Protein AF-A0AAN7P0J1-F1 (afdb_monomer_lite)

Radius of gyration: 20.59 Å; chains: 1; bounding box: 37×50×45 Å

Foldseek 3Di:
DDPVVVVVVVVVLVVVCPPDDPVVNCVVVVHDDPVVVVVVVVVVVVVCCVVPPDDDPPCPPDDPPDDDDDPDDDDDDDDDDDDDD

Secondary structure (DSSP, 8-state):
--HHHHHHHHHHHHHTTTTS-HHHHHHHHTPPPHHHHHHHHHHHHHHHHHHHT---TTSSSS-----S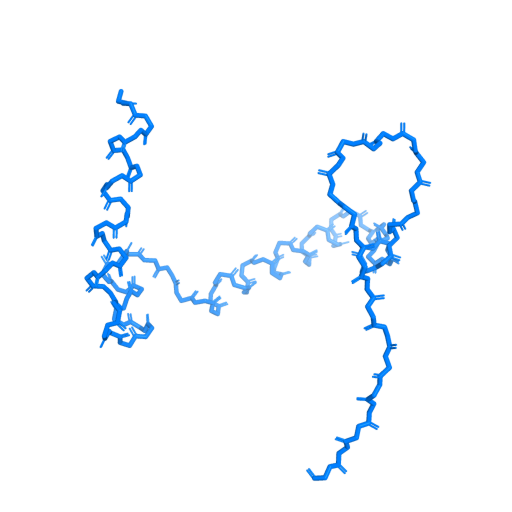---S-------------

Organism: Mycteria americana (NCBI:txid33587)

pLDDT: mean 74.1, std 19.36, range [38.84, 95.0]

Structure (mmCIF, N/CA/C/O backbone):
data_AF-A0AAN7P0J1-F1
#
_entry.id   AF-A0AAN7P0J1-F1
#
loop_
_atom_site.group_PDB
_atom_site.id
_atom_site.type_symbol
_atom_site.label_atom_id
_atom_site.label_alt_id
_atom_site.label_comp_id
_atom_site.label_asym_id
_atom_site.label_entity_id
_atom_site.label_seq_id
_atom_site.pdbx_PDB_ins_code
_atom_site.Cartn_x
_atom_site.Cartn_y
_atom_site.Cartn_z
_atom_site.occupancy
_atom_site.B_iso_or_equiv
_atom_site.auth_seq_id
_atom_site.auth_comp_id
_atom_site.auth_asym_id
_atom_site.auth_atom_id
_atom_site.pdbx_PDB_model_num
ATOM 1 N N . MET A 1 1 ? -21.895 -15.325 0.439 1.00 67.25 1 MET A N 1
ATOM 2 C CA . MET A 1 1 ? -21.709 -14.146 1.326 1.00 67.25 1 MET A CA 1
ATOM 3 C C . MET A 1 1 ? -22.192 -12.918 0.552 1.00 67.25 1 MET A C 1
ATOM 5 O O . MET A 1 1 ? -21.660 -12.685 -0.519 1.00 67.25 1 MET A O 1
ATOM 9 N N . SER A 1 2 ? -23.238 -12.206 0.990 1.00 87.94 2 SER A N 1
ATOM 10 C CA . SER A 1 2 ? -23.849 -11.104 0.216 1.00 87.94 2 SER A CA 1
ATOM 11 C C . SER A 1 2 ? -23.038 -9.799 0.291 1.00 87.94 2 SER A C 1
ATOM 13 O O . SER A 1 2 ? -22.464 -9.487 1.338 1.00 87.94 2 SER A O 1
ATOM 15 N N . ILE A 1 3 ? -23.013 -9.019 -0.801 1.00 89.25 3 ILE A N 1
ATOM 16 C CA . ILE A 1 3 ? -22.201 -7.788 -0.943 1.00 89.25 3 ILE A CA 1
ATOM 17 C C . ILE A 1 3 ? -22.480 -6.769 0.177 1.00 89.25 3 ILE A C 1
ATOM 19 O O . ILE A 1 3 ? -21.558 -6.197 0.755 1.00 89.25 3 ILE A O 1
ATOM 23 N N . LEU A 1 4 ? -23.750 -6.626 0.569 1.00 92.06 4 LEU A N 1
ATOM 24 C CA . LEU A 1 4 ? -24.196 -5.711 1.625 1.00 92.06 4 LEU A CA 1
ATOM 25 C C . LEU A 1 4 ? -23.593 -6.063 2.992 1.00 92.06 4 LEU A C 1
ATOM 27 O O . LEU A 1 4 ? -23.274 -5.182 3.791 1.00 92.06 4 LEU A O 1
ATOM 31 N N . ARG A 1 5 ? -23.388 -7.359 3.269 1.00 91.50 5 ARG A N 1
ATOM 32 C CA . ARG A 1 5 ? -22.779 -7.824 4.523 1.00 91.50 5 ARG A CA 1
ATOM 33 C C . ARG A 1 5 ? -21.292 -7.485 4.582 1.00 91.50 5 ARG A C 1
ATOM 35 O O . ARG A 1 5 ? -20.790 -7.162 5.656 1.00 91.50 5 ARG A O 1
ATOM 42 N N . VAL A 1 6 ? -20.605 -7.552 3.443 1.00 91.00 6 VAL A N 1
ATOM 43 C CA . VAL A 1 6 ? -19.187 -7.187 3.323 1.00 91.00 6 VAL A CA 1
ATOM 44 C C . VAL A 1 6 ? -19.018 -5.674 3.459 1.00 91.00 6 VAL A C 1
ATOM 46 O O . VAL A 1 6 ? -18.221 -5.232 4.283 1.00 91.00 6 VAL A O 1
ATOM 49 N N . GLN A 1 7 ? -19.838 -4.879 2.762 1.00 92.88 7 GLN A N 1
ATOM 50 C CA . GLN A 1 7 ? -19.816 -3.415 2.870 1.00 92.88 7 GLN A CA 1
ATOM 51 C C . GLN A 1 7 ? -20.070 -2.939 4.302 1.00 92.88 7 GLN A C 1
ATOM 53 O O . GLN A 1 7 ? -19.298 -2.148 4.834 1.00 92.88 7 GLN A O 1
ATOM 58 N N . ARG A 1 8 ? -21.089 -3.485 4.982 1.00 92.50 8 ARG A N 1
ATOM 59 C CA . ARG A 1 8 ? -21.402 -3.102 6.368 1.00 92.50 8 ARG A CA 1
ATOM 60 C C . ARG A 1 8 ? -20.255 -3.402 7.339 1.00 92.50 8 ARG A C 1
ATOM 62 O O . ARG A 1 8 ? -20.080 -2.671 8.310 1.00 92.50 8 ARG A O 1
ATOM 69 N N . ARG A 1 9 ? -19.477 -4.463 7.095 1.00 89.06 9 ARG A N 1
ATOM 70 C CA . ARG A 1 9 ? -18.269 -4.782 7.874 1.00 89.06 9 ARG A CA 1
ATOM 71 C C . ARG A 1 9 ? -17.131 -3.810 7.557 1.00 89.06 9 ARG A C 1
ATOM 73 O O . ARG A 1 9 ? -16.535 -3.285 8.488 1.00 89.06 9 ARG A O 1
ATOM 80 N N . ALA A 1 10 ? -16.901 -3.505 6.280 1.00 87.62 10 ALA A N 1
ATOM 81 C CA . ALA A 1 10 ? -15.890 -2.536 5.860 1.00 87.62 10 ALA A CA 1
ATOM 82 C C . ALA A 1 10 ? -16.155 -1.134 6.441 1.00 87.62 10 ALA A C 1
ATOM 84 O O . ALA A 1 10 ? -15.269 -0.547 7.050 1.00 87.62 10 ALA A O 1
ATOM 85 N N . THR A 1 11 ? -17.389 -0.624 6.360 1.00 91.50 11 THR A N 1
ATOM 86 C CA . THR A 1 11 ? -17.742 0.697 6.913 1.00 91.50 11 THR A CA 1
ATOM 87 C C . THR A 1 11 ? -17.572 0.763 8.433 1.00 91.50 11 THR A C 1
ATOM 89 O O . THR A 1 11 ? -17.174 1.798 8.959 1.00 91.50 11 THR A O 1
ATOM 92 N N . LYS A 1 12 ? -17.846 -0.332 9.157 1.00 89.69 12 LYS A N 1
ATOM 93 C CA . LYS A 1 12 ? -17.599 -0.397 10.607 1.00 89.69 12 LYS A CA 1
ATOM 94 C C . LYS A 1 12 ? -16.109 -0.331 10.942 1.00 89.69 12 LYS A C 1
ATOM 96 O O . LYS A 1 12 ? -15.752 0.363 11.885 1.00 89.69 12 LYS A O 1
ATOM 101 N N . LEU A 1 13 ? -15.266 -1.011 10.164 1.00 87.44 13 LEU A N 1
ATOM 102 C CA . LEU A 1 13 ? -13.813 -0.948 10.331 1.00 87.44 13 LEU A CA 1
ATOM 103 C C . LEU A 1 13 ? -13.293 0.472 10.089 1.00 87.44 13 LEU A C 1
ATOM 105 O O . LEU A 1 13 ? -12.528 0.972 10.898 1.00 87.44 13 LEU A O 1
ATOM 109 N N . VAL A 1 14 ? -13.773 1.162 9.049 1.00 87.06 14 VAL A N 1
ATOM 110 C CA . VAL A 1 14 ? -13.345 2.540 8.741 1.00 87.06 14 VAL A CA 1
ATOM 111 C C . VAL A 1 14 ? -13.620 3.506 9.900 1.00 87.06 14 VAL A C 1
ATOM 113 O O . VAL A 1 14 ? -12.739 4.287 10.246 1.00 87.06 14 VAL A O 1
ATOM 116 N N . LYS A 1 15 ? -14.789 3.414 10.549 1.00 89.56 15 LYS A N 1
ATOM 117 C CA . LYS A 1 15 ? -15.135 4.264 11.706 1.00 89.56 15 LYS A CA 1
ATOM 118 C C . LYS A 1 15 ? -14.219 4.045 12.917 1.00 89.56 15 LYS A C 1
ATOM 120 O O . LYS A 1 15 ? -13.917 4.987 13.631 1.00 89.56 15 LYS A O 1
ATOM 125 N N . GLY A 1 16 ? -13.743 2.818 13.143 1.00 86.69 16 GLY A N 1
ATOM 126 C CA . GLY A 1 16 ? -12.814 2.501 14.242 1.00 86.69 16 GLY A CA 1
ATOM 127 C C . GLY A 1 16 ? -11.365 2.948 14.004 1.00 86.69 16 GLY A C 1
ATOM 128 O O . GLY A 1 16 ? -10.510 2.761 14.870 1.00 86.69 16 GLY A O 1
ATOM 129 N N . LEU A 1 17 ? -11.081 3.504 12.825 1.00 90.50 17 LEU A N 1
ATOM 130 C CA . LEU A 1 17 ? -9.752 3.924 12.386 1.00 90.50 17 LEU A CA 1
ATOM 131 C C . LEU A 1 17 ? -9.629 5.449 12.232 1.00 90.50 17 LEU A C 1
ATOM 133 O O . LEU A 1 17 ? -8.566 5.922 11.851 1.00 90.50 17 LEU A O 1
ATOM 137 N N . GLU A 1 18 ? -10.695 6.210 12.492 1.00 89.25 18 GLU A N 1
ATOM 138 C CA . GLU A 1 18 ? -10.778 7.654 12.220 1.00 89.25 18 GLU A CA 1
ATOM 139 C C . GLU A 1 18 ? -9.836 8.496 13.096 1.00 89.25 18 GLU A C 1
ATOM 141 O O . GLU A 1 18 ? -9.300 9.496 12.634 1.00 89.25 18 GLU A O 1
ATOM 146 N N . HIS A 1 19 ? -9.577 8.057 14.329 1.00 92.88 19 HIS A N 1
ATOM 147 C CA . HIS A 1 19 ? -8.727 8.767 15.294 1.00 92.88 19 HIS A CA 1
ATOM 148 C C . HIS A 1 19 ? -7.298 8.213 15.400 1.00 92.88 19 HIS A C 1
ATOM 150 O O . HIS A 1 19 ? -6.553 8.616 16.288 1.00 92.88 19 HIS A O 1
ATOM 156 N N . LYS A 1 20 ? -6.923 7.258 14.544 1.00 91.75 20 LYS A N 1
ATOM 157 C CA . LYS A 1 20 ? -5.612 6.596 14.592 1.00 91.75 20 LYS A CA 1
ATOM 158 C C . LYS A 1 20 ? -4.643 7.248 13.619 1.00 91.75 20 LYS A C 1
ATOM 160 O O . LYS A 1 20 ? -5.049 7.706 12.551 1.00 91.75 20 LYS A O 1
ATOM 165 N N . SER A 1 21 ? -3.360 7.230 13.967 1.00 91.06 21 SER A N 1
ATOM 166 C CA . SER A 1 21 ? -2.300 7.599 13.027 1.00 91.06 21 SER A CA 1
ATOM 167 C C . SER A 1 21 ? -2.280 6.639 11.831 1.00 91.06 21 SER A C 1
ATOM 169 O O . SER A 1 21 ? -2.708 5.487 11.939 1.00 91.06 21 SER A O 1
ATOM 171 N N . ASP A 1 22 ? -1.780 7.083 10.677 1.00 84.94 22 ASP A N 1
ATOM 172 C CA . ASP A 1 22 ? -1.747 6.234 9.480 1.00 84.94 22 ASP A CA 1
ATOM 173 C C . ASP A 1 22 ? -0.967 4.929 9.709 1.00 84.94 22 ASP A C 1
ATOM 175 O O . ASP A 1 22 ? -1.419 3.869 9.276 1.00 84.94 22 ASP A O 1
ATOM 179 N N . GLU A 1 23 ? 0.132 4.965 10.466 1.00 88.56 23 GLU A N 1
ATOM 180 C CA . GLU A 1 23 ? 0.913 3.769 10.816 1.00 88.56 23 GLU A CA 1
ATOM 181 C C . GLU A 1 23 ? 0.115 2.767 11.667 1.00 88.56 23 GLU A C 1
ATOM 183 O O . GLU A 1 23 ? 0.120 1.562 11.395 1.00 88.56 23 GLU A O 1
ATOM 188 N N . GLU A 1 24 ? -0.648 3.241 12.657 1.00 91.50 24 GLU A N 1
ATOM 189 C CA . GLU A 1 24 ? -1.523 2.377 13.460 1.00 91.50 24 GLU A CA 1
ATOM 190 C C . GLU A 1 24 ? -2.659 1.780 12.628 1.00 91.50 24 GLU A C 1
ATOM 192 O O . GLU A 1 24 ? -2.967 0.592 12.760 1.00 91.50 24 GLU A O 1
ATOM 197 N N . ARG A 1 25 ? -3.257 2.572 11.727 1.00 91.06 25 ARG A N 1
ATOM 198 C CA . ARG A 1 25 ? -4.312 2.096 10.816 1.00 91.06 25 ARG A CA 1
ATOM 199 C C . ARG A 1 25 ? -3.795 0.988 9.909 1.00 91.06 25 ARG A C 1
ATOM 201 O O . ARG A 1 25 ? -4.486 -0.007 9.697 1.00 91.06 25 ARG A O 1
ATOM 208 N N . LEU A 1 26 ? -2.583 1.148 9.382 1.00 91.06 26 LEU A N 1
ATOM 209 C CA . LEU A 1 26 ? -1.936 0.150 8.537 1.00 91.06 26 LEU A CA 1
ATOM 210 C C . LEU A 1 26 ? -1.628 -1.129 9.312 1.00 91.06 26 LEU A C 1
ATOM 212 O O . LEU A 1 26 ? -1.929 -2.216 8.818 1.00 91.06 26 LEU A O 1
ATOM 216 N N . ARG A 1 27 ? -1.110 -1.006 10.539 1.00 90.44 27 ARG A N 1
ATOM 217 C CA . ARG A 1 27 ? -0.822 -2.150 11.414 1.00 90.44 27 ARG A CA 1
ATOM 218 C C . ARG A 1 27 ? -2.079 -2.952 11.742 1.00 90.44 27 ARG A C 1
ATOM 220 O O . AR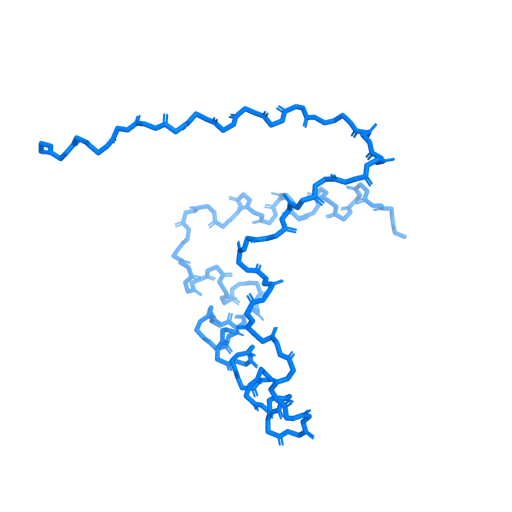G A 1 27 ? -2.049 -4.177 11.687 1.00 90.44 27 ARG A O 1
ATOM 227 N N . GLU A 1 28 ? -3.182 -2.280 12.052 1.00 90.31 28 GLU A N 1
ATOM 228 C CA . GLU A 1 28 ? -4.446 -2.935 12.410 1.00 90.31 28 GLU A CA 1
ATOM 229 C C . GLU A 1 28 ? -5.151 -3.581 11.215 1.00 90.31 28 GLU A C 1
ATOM 231 O O . GLU A 1 28 ? -5.783 -4.626 11.353 1.00 90.31 28 GLU A O 1
ATOM 236 N N . LEU A 1 29 ? -4.997 -2.997 10.024 1.00 89.38 29 LEU A N 1
ATOM 237 C CA . LEU A 1 29 ? -5.468 -3.591 8.773 1.00 89.38 29 LEU A CA 1
ATOM 238 C C . LEU A 1 29 ? -4.507 -4.653 8.205 1.00 89.38 29 LEU A C 1
ATOM 240 O O . LEU A 1 29 ? -4.844 -5.291 7.208 1.00 89.38 29 LEU A O 1
ATOM 244 N N . GLY A 1 30 ? -3.321 -4.837 8.798 1.00 90.06 30 GLY A N 1
ATOM 245 C CA . GLY A 1 30 ? -2.281 -5.734 8.285 1.00 90.06 30 GLY A CA 1
ATOM 246 C C . GLY A 1 30 ? -1.755 -5.327 6.903 1.00 90.06 30 GLY A C 1
ATOM 247 O O . GLY A 1 30 ? -1.352 -6.182 6.115 1.00 90.06 30 GLY A O 1
ATOM 248 N N . LEU A 1 31 ? -1.806 -4.032 6.574 1.00 89.62 31 LEU A N 1
ATOM 249 C CA . LEU A 1 31 ? -1.409 -3.494 5.275 1.00 89.62 31 LEU A CA 1
ATOM 250 C C . LEU A 1 31 ? 0.033 -2.987 5.301 1.00 89.62 31 LEU A C 1
ATOM 252 O O . LEU A 1 31 ? 0.511 -2.440 6.290 1.00 89.62 31 LEU A O 1
ATOM 256 N N . PHE A 1 32 ? 0.713 -3.098 4.160 1.00 91.00 32 PHE A N 1
ATOM 257 C CA . PHE A 1 32 ? 2.016 -2.467 3.972 1.00 91.00 32 PHE A CA 1
ATOM 258 C C . PHE A 1 32 ? 1.919 -0.940 4.003 1.00 91.00 32 PHE A C 1
ATOM 260 O O . PHE A 1 32 ? 0.918 -0.356 3.561 1.00 91.00 32 PHE A O 1
ATOM 267 N N . SER A 1 33 ? 3.014 -0.297 4.420 1.00 89.44 33 SER A N 1
ATOM 268 C CA . SER A 1 33 ? 3.160 1.152 4.307 1.00 89.44 33 SER A CA 1
ATOM 269 C C . SER A 1 33 ? 2.866 1.627 2.887 1.00 89.44 33 SER A C 1
ATOM 271 O O . SER A 1 33 ? 3.027 0.899 1.897 1.00 89.44 33 SER A O 1
ATOM 273 N N . LEU A 1 34 ? 2.355 2.853 2.787 1.00 85.88 34 LEU A N 1
ATOM 274 C CA . LEU A 1 34 ? 2.050 3.461 1.496 1.00 85.88 34 LEU A CA 1
ATOM 275 C C . LEU A 1 34 ? 3.301 3.512 0.611 1.00 85.88 34 LEU A C 1
ATOM 277 O O . LEU A 1 34 ? 3.230 3.202 -0.575 1.00 85.88 34 LEU A O 1
ATOM 281 N N . GLU A 1 35 ? 4.442 3.827 1.215 1.00 89.56 35 GLU A N 1
ATOM 282 C CA . GLU A 1 35 ? 5.740 3.901 0.554 1.00 89.56 35 GLU A CA 1
ATOM 283 C C . GLU A 1 35 ? 6.157 2.562 -0.062 1.00 89.56 35 GLU A C 1
ATOM 285 O O . GLU A 1 35 ? 6.454 2.506 -1.252 1.00 89.56 35 GLU A O 1
ATOM 290 N N . LYS A 1 36 ? 6.054 1.450 0.680 1.00 90.69 36 LYS A N 1
ATOM 291 C CA . LYS A 1 36 ? 6.344 0.112 0.132 1.00 90.69 36 LYS A CA 1
ATOM 292 C C . LYS A 1 36 ? 5.410 -0.268 -1.017 1.00 90.69 36 LYS A C 1
ATOM 294 O O . LYS A 1 36 ? 5.835 -0.925 -1.965 1.00 90.69 36 LYS A O 1
ATOM 299 N N . ARG A 1 37 ? 4.134 0.130 -0.948 1.00 90.75 37 ARG A N 1
ATOM 300 C CA . ARG A 1 37 ? 3.163 -0.122 -2.026 1.00 90.75 37 ARG A CA 1
ATOM 301 C C . ARG A 1 37 ? 3.476 0.688 -3.284 1.00 90.75 37 ARG A C 1
ATOM 303 O O . ARG A 1 37 ? 3.371 0.129 -4.373 1.00 90.75 37 ARG A O 1
ATOM 310 N N . ARG A 1 38 ? 3.880 1.954 -3.131 1.00 91.88 38 ARG A N 1
ATOM 311 C CA . ARG A 1 38 ? 4.341 2.813 -4.236 1.00 91.88 38 ARG A CA 1
ATOM 312 C C . ARG A 1 38 ? 5.610 2.257 -4.867 1.00 91.88 38 ARG A C 1
ATOM 314 O O . ARG A 1 38 ? 5.583 1.952 -6.050 1.00 91.88 38 ARG A O 1
ATOM 321 N N . LEU A 1 39 ? 6.623 1.956 -4.053 1.00 95.00 39 LEU A N 1
ATOM 322 C CA . LEU A 1 39 ? 7.884 1.376 -4.513 1.00 95.00 39 LEU A CA 1
ATOM 323 C C . LEU A 1 39 ? 7.665 0.079 -5.302 1.00 95.00 39 LEU A C 1
ATOM 325 O O . LEU A 1 39 ? 8.269 -0.122 -6.348 1.00 95.00 39 LEU A O 1
ATOM 329 N N . ARG A 1 40 ? 6.762 -0.799 -4.844 1.00 94.12 40 ARG A N 1
ATOM 330 C CA . ARG A 1 40 ? 6.405 -2.009 -5.599 1.00 94.12 40 ARG A CA 1
ATOM 331 C C . ARG A 1 40 ? 5.787 -1.676 -6.962 1.00 94.12 40 ARG A C 1
ATOM 333 O O . ARG A 1 40 ? 6.080 -2.371 -7.927 1.00 94.12 40 ARG A O 1
ATOM 340 N N . GLY A 1 41 ? 4.934 -0.655 -7.041 1.00 93.00 41 GLY A N 1
ATOM 341 C CA . GLY A 1 41 ? 4.373 -0.171 -8.305 1.00 93.00 41 GLY A CA 1
ATOM 342 C C . GLY A 1 41 ? 5.444 0.386 -9.243 1.00 93.00 41 GLY A C 1
ATOM 343 O O . GLY A 1 41 ? 5.480 0.002 -10.409 1.00 93.00 41 GLY A O 1
ATOM 344 N N . ASP A 1 42 ? 6.352 1.204 -8.714 1.00 94.00 42 ASP A N 1
ATOM 345 C CA . ASP A 1 42 ? 7.451 1.809 -9.473 1.00 94.00 42 ASP A CA 1
ATOM 346 C C . ASP A 1 42 ? 8.404 0.742 -10.021 1.00 94.00 42 ASP A C 1
ATOM 348 O O . ASP A 1 42 ? 8.758 0.762 -11.197 1.00 94.00 42 ASP A O 1
ATOM 352 N N . LEU A 1 43 ? 8.756 -0.254 -9.205 1.00 93.75 43 LEU A N 1
ATOM 353 C CA . LEU A 1 43 ? 9.595 -1.377 -9.627 1.00 93.75 43 LEU A CA 1
ATOM 354 C C . LEU A 1 43 ? 8.927 -2.227 -10.714 1.00 93.75 43 LEU A C 1
ATOM 356 O O . LEU A 1 43 ? 9.605 -2.657 -11.642 1.00 93.75 43 LEU A O 1
ATOM 360 N N . ILE A 1 44 ? 7.610 -2.442 -10.639 1.00 91.62 44 ILE A N 1
ATOM 361 C CA . ILE A 1 44 ? 6.858 -3.131 -11.700 1.00 91.62 44 ILE A CA 1
ATOM 362 C C . ILE A 1 44 ? 6.871 -2.299 -12.987 1.00 91.62 44 ILE A C 1
ATOM 364 O O . ILE A 1 44 ? 7.086 -2.846 -14.064 1.00 91.62 44 ILE A O 1
ATOM 368 N N . ALA A 1 45 ? 6.671 -0.982 -12.892 1.00 88.12 45 ALA A N 1
ATOM 369 C CA . ALA A 1 45 ? 6.715 -0.092 -14.050 1.00 88.12 45 ALA A CA 1
ATOM 370 C C . ALA A 1 45 ? 8.107 -0.070 -14.706 1.00 88.12 45 ALA A C 1
ATOM 372 O O . ALA A 1 45 ? 8.207 -0.159 -15.929 1.00 88.12 45 ALA A O 1
ATOM 373 N N . LEU A 1 46 ? 9.174 -0.018 -13.902 1.00 92.69 46 LEU A N 1
ATOM 374 C CA . LEU A 1 46 ? 10.558 -0.111 -14.370 1.00 92.69 46 LEU A CA 1
ATOM 375 C C . LEU A 1 46 ? 10.840 -1.462 -15.028 1.00 92.69 46 LEU A C 1
ATOM 377 O O . LEU A 1 46 ? 11.374 -1.493 -16.130 1.00 92.69 46 LEU A O 1
ATOM 381 N N . TYR A 1 47 ? 10.443 -2.567 -14.395 1.00 86.94 47 TYR A N 1
ATOM 382 C CA . TYR A 1 47 ? 10.602 -3.909 -14.954 1.00 86.94 47 TYR A CA 1
ATOM 383 C C . TYR A 1 47 ? 9.891 -4.042 -16.308 1.00 86.94 47 TYR A C 1
ATOM 385 O O . TYR A 1 47 ? 10.512 -4.437 -17.289 1.00 86.94 47 TYR A O 1
ATOM 393 N N . ASN A 1 48 ? 8.635 -3.596 -16.402 1.00 85.25 48 ASN A N 1
ATOM 394 C CA . ASN A 1 48 ? 7.875 -3.600 -17.654 1.00 85.25 48 ASN A CA 1
ATOM 395 C C . ASN A 1 48 ? 8.517 -2.711 -18.735 1.00 85.25 48 ASN A C 1
ATOM 397 O O . ASN A 1 48 ? 8.488 -3.047 -19.918 1.00 85.25 48 ASN A O 1
ATOM 401 N N . CYS A 1 49 ? 9.103 -1.576 -18.343 1.00 82.44 49 CYS A N 1
ATOM 402 C CA . CYS A 1 49 ? 9.838 -0.696 -19.250 1.00 82.44 49 CYS A CA 1
ATOM 403 C C . CYS A 1 49 ? 11.097 -1.380 -19.806 1.00 82.44 49 CYS A C 1
ATOM 405 O O . CYS A 1 49 ? 11.365 -1.288 -21.006 1.00 82.44 49 CYS A O 1
ATOM 407 N N . LEU A 1 50 ? 11.838 -2.079 -18.942 1.00 83.62 50 LEU A N 1
ATOM 408 C CA . LEU A 1 50 ? 13.075 -2.784 -19.281 1.00 83.62 50 LEU A CA 1
ATOM 409 C C . LEU A 1 50 ? 12.823 -4.040 -20.125 1.00 83.62 50 LEU A C 1
ATOM 411 O O . LEU A 1 50 ? 13.596 -4.318 -21.036 1.00 83.62 50 LEU A O 1
ATOM 415 N N . GLU A 1 51 ? 11.749 -4.780 -19.847 1.00 80.38 51 GLU A N 1
ATOM 416 C CA . GLU A 1 51 ? 11.416 -6.027 -20.547 1.00 80.38 51 GLU A CA 1
ATOM 417 C C . GLU A 1 51 ? 10.697 -5.778 -21.889 1.00 80.38 51 GLU A C 1
ATOM 419 O O . GLU A 1 51 ? 10.858 -6.553 -22.829 1.00 80.38 51 GLU A O 1
ATOM 424 N N . GLY A 1 52 ? 9.931 -4.685 -22.010 1.00 65.50 52 GLY A N 1
ATOM 425 C CA . GLY A 1 52 ? 9.065 -4.412 -23.167 1.00 65.50 52 GLY A CA 1
ATOM 426 C C . GLY A 1 52 ? 9.410 -3.179 -24.009 1.00 65.50 52 GLY A C 1
ATOM 427 O O . GLY A 1 52 ? 8.713 -2.922 -24.990 1.00 65.50 52 GLY A O 1
ATOM 428 N N . GLY A 1 53 ? 10.442 -2.407 -23.652 1.00 61.94 53 GLY A N 1
ATOM 429 C CA . GLY A 1 53 ? 10.883 -1.235 -24.412 1.00 61.94 53 GLY A CA 1
ATOM 430 C C . GLY A 1 53 ? 9.824 -0.136 -24.488 1.00 61.94 53 GLY A C 1
ATOM 431 O O . GLY A 1 53 ? 9.178 0.016 -25.516 1.00 61.94 53 GLY A O 1
ATOM 432 N N . CYS A 1 54 ? 9.658 0.619 -23.395 1.00 58.97 54 CYS A N 1
ATOM 433 C CA . CYS A 1 54 ? 9.056 1.964 -23.310 1.00 58.97 54 CYS A CA 1
ATOM 434 C C . CYS A 1 54 ? 8.060 2.363 -24.431 1.00 58.97 54 CYS A C 1
ATOM 436 O O . CYS A 1 54 ? 8.200 3.414 -25.060 1.00 58.97 54 CYS A O 1
ATOM 438 N N . ARG A 1 55 ? 7.036 1.545 -24.708 1.00 58.22 55 ARG A N 1
ATOM 439 C CA . ARG A 1 55 ? 5.945 1.943 -25.604 1.00 58.22 55 ARG A CA 1
ATOM 440 C C . ARG A 1 55 ? 5.010 2.862 -24.826 1.00 58.22 55 ARG A C 1
ATOM 442 O O . ARG A 1 55 ? 4.132 2.409 -24.102 1.00 58.22 55 ARG A O 1
ATOM 449 N N . GLU A 1 56 ? 5.254 4.162 -24.976 1.00 58.72 56 GLU A N 1
ATOM 450 C CA . GLU A 1 56 ? 4.305 5.248 -24.699 1.00 58.72 56 GLU A CA 1
ATOM 451 C C . GLU A 1 56 ? 3.876 5.438 -23.237 1.00 58.72 56 GLU A C 1
ATOM 453 O O . GLU A 1 56 ? 2.694 5.505 -22.908 1.00 58.72 56 GLU A O 1
ATOM 458 N N . VAL A 1 57 ? 4.830 5.749 -22.356 1.00 52.81 57 VAL A N 1
ATOM 459 C CA . VAL A 1 57 ? 4.524 6.492 -21.112 1.00 52.81 57 VAL A CA 1
ATOM 460 C C . VAL A 1 57 ? 4.389 7.995 -21.434 1.00 52.81 57 VAL A C 1
ATOM 462 O O . VAL A 1 57 ? 5.054 8.850 -20.861 1.00 52.81 57 VAL A O 1
ATOM 465 N N . GLY A 1 58 ? 3.564 8.315 -22.433 1.00 53.22 58 GLY A N 1
ATOM 466 C CA . GLY A 1 58 ? 3.314 9.677 -22.925 1.00 53.22 58 GLY A CA 1
ATOM 467 C C . GLY A 1 58 ? 1.853 9.952 -23.293 1.00 53.22 58 GLY A C 1
ATOM 468 O O . GLY A 1 58 ? 1.525 11.071 -23.667 1.00 53.22 58 GLY A O 1
ATOM 469 N N . VAL A 1 59 ? 0.957 8.965 -23.163 1.00 49.44 59 VAL A N 1
ATOM 470 C CA . VAL A 1 59 ? -0.464 9.089 -23.555 1.00 49.44 59 VAL A CA 1
ATOM 471 C C . VAL A 1 59 ? -1.390 8.642 -22.417 1.00 49.44 59 VAL A C 1
ATOM 473 O O . VAL A 1 59 ? -2.361 7.923 -22.615 1.00 49.44 59 VAL A O 1
ATOM 476 N N . GLY A 1 60 ? -1.071 9.038 -21.184 1.00 53.50 60 GLY A N 1
ATOM 477 C CA . GLY A 1 60 ? -1.872 8.656 -20.013 1.00 53.50 60 GLY A CA 1
ATOM 478 C C . GLY A 1 60 ? -2.177 9.767 -19.019 1.00 53.50 60 GLY A C 1
ATOM 479 O O . GLY A 1 60 ? -3.022 9.565 -18.154 1.00 53.50 60 GLY A O 1
ATOM 480 N N . LEU A 1 61 ? -1.524 10.930 -19.120 1.00 53.97 61 LEU A N 1
ATOM 481 C CA . LEU A 1 61 ? -1.806 12.036 -18.203 1.00 53.97 61 LEU A CA 1
ATOM 482 C C . LEU A 1 61 ? -2.970 12.905 -18.686 1.00 53.97 61 LEU A C 1
ATOM 484 O O . LEU A 1 61 ? -3.767 13.303 -17.848 1.00 53.97 61 LEU A O 1
ATOM 488 N N . PHE A 1 62 ? -3.160 13.102 -19.997 1.00 46.47 62 PHE A N 1
ATOM 489 C CA . PHE A 1 62 ? -4.364 13.725 -20.564 1.00 46.47 62 PHE A CA 1
ATOM 490 C C . PHE A 1 62 ? -4.559 13.325 -22.038 1.00 46.47 62 PHE A C 1
ATOM 492 O O . PHE A 1 62 ? -3.962 13.914 -22.931 1.00 46.47 62 PHE A O 1
ATOM 499 N N . SER A 1 63 ? -5.427 12.354 -22.316 1.00 49.44 63 SER A N 1
ATOM 500 C CA . SER A 1 63 ? -6.027 12.162 -23.649 1.00 49.44 63 SER A CA 1
ATOM 501 C C . SER A 1 63 ? -7.434 11.582 -23.520 1.00 49.44 63 SER A C 1
ATOM 503 O O . SER A 1 63 ? -7.817 10.589 -24.131 1.00 49.44 63 SER A O 1
ATOM 505 N N . GLN A 1 64 ? -8.258 12.257 -22.720 1.00 49.94 64 GLN A N 1
ATOM 506 C CA . GLN A 1 64 ? -9.700 12.179 -22.890 1.00 49.94 64 GLN A CA 1
ATOM 507 C C . GLN A 1 64 ? -10.079 13.042 -24.104 1.00 49.94 64 GLN A C 1
ATOM 509 O O . GLN A 1 64 ? -10.488 14.189 -23.954 1.00 49.94 64 GLN A O 1
ATOM 514 N N . VAL A 1 65 ? -9.930 12.494 -25.312 1.00 41.66 65 VAL A N 1
ATOM 515 C CA . VAL A 1 65 ? -10.684 12.966 -26.480 1.00 41.66 65 V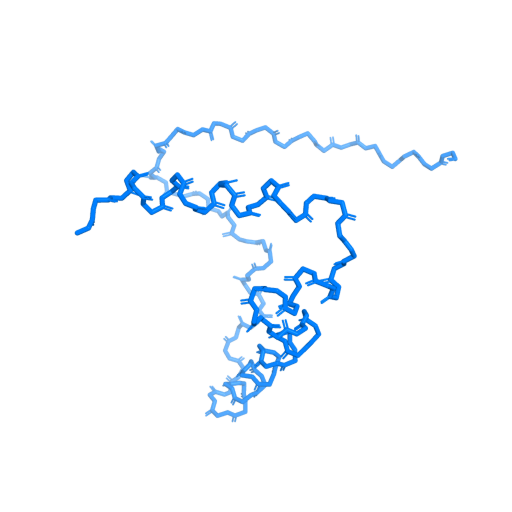AL A CA 1
ATOM 516 C C . VAL A 1 65 ? -11.847 12.006 -26.673 1.00 41.66 65 VAL A C 1
ATOM 518 O O . VAL A 1 65 ? -11.708 10.836 -27.013 1.00 41.66 65 VAL A O 1
ATOM 521 N N . THR A 1 66 ? -13.009 12.537 -26.333 1.00 52.16 66 THR A N 1
ATOM 522 C CA . THR A 1 66 ? -14.338 11.953 -26.430 1.00 52.16 66 THR A CA 1
ATOM 523 C C . THR A 1 66 ? -14.694 11.585 -27.870 1.00 52.16 66 THR A C 1
ATOM 525 O O . THR A 1 66 ? -14.690 12.456 -28.735 1.00 52.16 66 THR A O 1
ATOM 528 N N . SER A 1 67 ? -15.107 10.339 -28.103 1.00 54.00 67 SER A N 1
ATOM 529 C CA . SER A 1 67 ? -15.914 9.962 -29.267 1.00 54.00 67 SER A CA 1
ATOM 530 C C . SER A 1 67 ? -16.934 8.885 -28.859 1.00 54.00 67 SER A C 1
ATOM 532 O O . SER A 1 67 ? -16.623 7.708 -28.696 1.00 54.00 67 SER A O 1
ATOM 534 N N . ASP A 1 68 ? -18.147 9.373 -28.581 1.00 52.56 68 ASP A N 1
ATOM 535 C CA . ASP A 1 68 ? -19.449 8.723 -28.793 1.00 52.56 68 ASP A CA 1
ATOM 536 C C . ASP A 1 68 ? -20.000 7.575 -27.934 1.00 52.56 68 ASP A C 1
ATOM 538 O O . ASP A 1 68 ? -20.813 6.793 -28.422 1.00 52.56 68 ASP A O 1
ATOM 542 N N . ARG A 1 69 ? -19.774 7.540 -26.611 1.00 53.94 69 ARG A N 1
ATOM 543 C CA . ARG A 1 69 ? -20.777 6.926 -25.698 1.00 53.94 69 ARG A CA 1
ATOM 544 C C . ARG A 1 69 ? -20.964 7.698 -24.396 1.00 53.94 69 ARG A C 1
ATOM 546 O O . ARG A 1 69 ? -20.436 7.356 -23.340 1.00 53.94 69 ARG A O 1
ATOM 553 N N . THR A 1 70 ? -21.786 8.739 -24.461 1.00 52.41 70 THR A N 1
ATOM 554 C CA . THR A 1 70 ? -22.311 9.469 -23.306 1.00 52.41 70 THR A CA 1
ATOM 555 C C . THR A 1 70 ? -23.318 8.614 -22.529 1.00 52.41 70 THR A C 1
ATOM 557 O O . THR A 1 70 ? -24.496 8.541 -22.860 1.00 52.41 70 THR A O 1
ATOM 560 N N . ARG A 1 71 ? -22.895 8.036 -21.398 1.00 55.09 71 ARG A N 1
ATOM 561 C CA . ARG A 1 71 ? -23.819 7.732 -20.291 1.00 55.09 71 ARG A CA 1
ATOM 562 C C . ARG A 1 71 ? -23.480 8.580 -19.071 1.00 55.09 71 ARG A C 1
ATOM 564 O O . ARG A 1 71 ? -23.005 8.089 -18.058 1.00 55.09 71 ARG A O 1
ATOM 571 N N . ARG A 1 72 ? -23.771 9.874 -19.235 1.00 40.56 72 ARG A N 1
ATOM 572 C CA . ARG A 1 72 ? -24.199 10.834 -18.206 1.00 40.56 72 ARG A CA 1
ATOM 573 C C . ARG A 1 72 ? -23.387 10.845 -16.897 1.00 40.56 72 ARG A C 1
ATOM 575 O O . ARG A 1 72 ? -23.739 10.183 -15.931 1.00 40.56 72 ARG A O 1
ATOM 582 N N . ASN A 1 73 ? -22.411 11.747 -16.840 1.00 49.75 73 ASN A N 1
ATOM 583 C CA . ASN A 1 73 ? -22.440 12.892 -15.924 1.00 49.75 73 ASN A CA 1
ATOM 584 C C . ASN A 1 73 ? -21.590 14.013 -16.540 1.00 49.75 73 ASN A C 1
ATOM 586 O O . ASN A 1 73 ? -20.453 13.786 -16.940 1.00 49.75 73 ASN A O 1
ATOM 590 N N . GLY A 1 74 ? -22.189 15.193 -16.709 1.00 56.06 74 GLY A N 1
ATOM 591 C CA . GLY A 1 74 ? -21.579 16.329 -17.394 1.00 56.06 74 GLY A CA 1
ATOM 592 C C . GLY A 1 74 ? -20.414 16.902 -16.596 1.00 56.06 74 GLY A C 1
ATOM 593 O O . GLY A 1 74 ? -20.619 17.523 -15.556 1.00 56.06 74 GLY A O 1
ATOM 594 N N . LEU A 1 75 ? -19.200 16.710 -17.109 1.00 53.31 75 LEU A N 1
ATOM 595 C CA . LEU A 1 75 ? -18.020 17.460 -16.700 1.00 53.31 75 LEU A CA 1
ATOM 596 C C . LEU A 1 75 ? -18.262 18.953 -16.952 1.00 53.31 75 LEU A C 1
ATOM 598 O O . LEU A 1 75 ? -18.480 19.376 -18.086 1.00 53.31 75 LEU A O 1
ATOM 602 N N . LYS A 1 76 ? -18.176 19.758 -15.893 1.00 56.59 76 LYS A N 1
ATOM 603 C CA . LYS A 1 76 ? -17.809 21.171 -15.998 1.00 56.59 76 LYS A CA 1
ATOM 604 C C . LYS A 1 76 ? -16.496 21.351 -15.255 1.00 56.59 76 LYS A C 1
ATOM 606 O O . LYS A 1 76 ? -16.486 21.516 -14.041 1.00 56.59 76 LYS A O 1
ATOM 611 N N . LEU A 1 77 ? -15.394 21.304 -15.996 1.00 49.78 77 LEU A N 1
ATOM 612 C CA . LEU A 1 77 ? -14.125 21.839 -15.524 1.00 49.78 77 LEU A CA 1
ATOM 613 C C . LEU A 1 77 ? -14.219 23.360 -15.649 1.00 49.78 77 LEU A C 1
ATOM 615 O O . LEU A 1 77 ? -14.372 23.885 -16.751 1.00 49.78 77 LEU A O 1
ATOM 619 N N . ARG A 1 78 ? -14.192 24.070 -14.519 1.00 54.28 78 ARG A N 1
ATOM 620 C CA . ARG A 1 78 ? -13.927 25.508 -14.526 1.00 54.28 78 ARG A CA 1
ATOM 621 C C . ARG A 1 78 ? -12.428 25.703 -14.376 1.00 54.28 78 ARG A C 1
ATOM 623 O O . ARG A 1 78 ? -11.855 25.376 -13.346 1.00 54.28 78 ARG A O 1
ATOM 630 N N . GLN A 1 79 ? -11.824 26.204 -15.442 1.00 46.12 79 GLN A N 1
ATOM 631 C CA . GLN A 1 79 ? -10.471 26.730 -15.456 1.00 46.12 79 GLN A CA 1
ATOM 632 C C . GLN A 1 79 ? -10.521 28.204 -15.039 1.00 46.12 79 GLN A C 1
ATOM 634 O O . GLN A 1 79 ? -11.363 28.946 -15.545 1.00 46.12 79 GLN A O 1
ATOM 639 N N . GLY A 1 80 ? -9.613 28.618 -14.153 1.00 41.00 80 GLY A N 1
ATOM 640 C CA . GLY A 1 80 ? -9.259 30.025 -13.962 1.00 41.00 80 GLY A CA 1
ATOM 64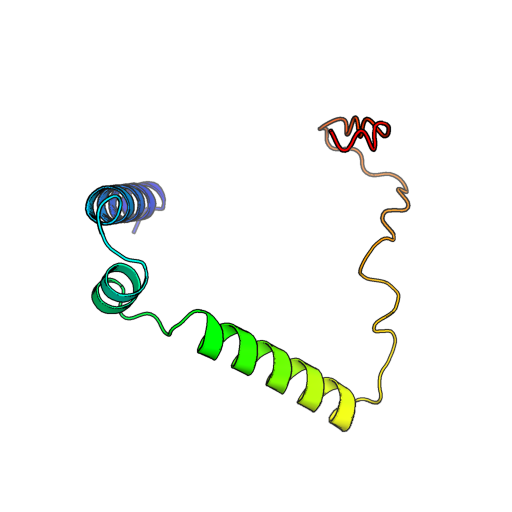1 C C . GLY A 1 80 ? -9.059 30.433 -12.505 1.00 41.00 80 GLY A C 1
ATOM 642 O O . GLY A 1 80 ? -10.024 30.477 -11.750 1.00 41.00 80 GLY A O 1
ATOM 643 N N . GLY A 1 81 ? -7.817 30.786 -12.162 1.00 41.44 81 GLY A N 1
ATOM 644 C CA . GLY A 1 81 ? -7.490 31.570 -10.971 1.00 41.44 81 GLY A CA 1
ATOM 645 C C . GLY A 1 81 ? -6.237 31.096 -10.243 1.00 41.44 81 GLY A C 1
ATOM 646 O O . GLY A 1 81 ? -6.346 30.482 -9.190 1.00 41.44 81 GLY A O 1
ATOM 647 N N . LEU A 1 82 ? -5.053 31.377 -10.796 1.00 49.53 82 LEU A N 1
ATOM 648 C CA . LEU A 1 82 ? -3.876 31.594 -9.957 1.00 49.53 82 LEU A CA 1
ATOM 649 C C . LEU A 1 82 ? -4.105 32.933 -9.255 1.00 49.53 82 LEU A C 1
ATOM 651 O O . LEU A 1 82 ? -4.023 33.963 -9.913 1.00 49.53 82 LEU A O 1
ATOM 655 N N . ASP A 1 83 ? -4.406 32.898 -7.963 1.00 38.84 83 ASP A N 1
ATOM 656 C CA . ASP A 1 83 ? -4.285 34.058 -7.08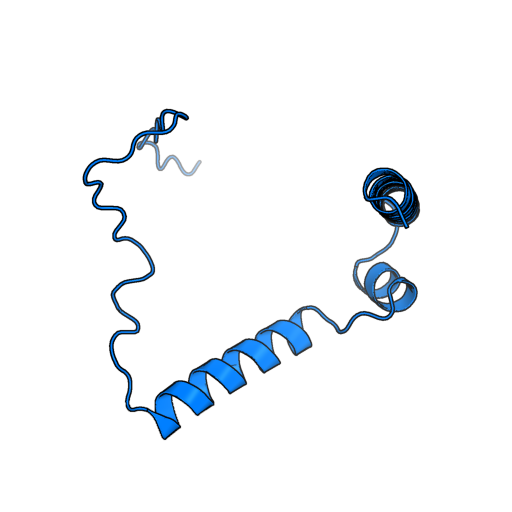5 1.00 38.84 83 ASP A CA 1
ATOM 657 C C . ASP A 1 83 ? -3.579 33.569 -5.820 1.00 38.84 83 ASP A C 1
ATOM 659 O O . ASP A 1 83 ? -4.172 32.947 -4.938 1.00 38.84 83 ASP A O 1
ATOM 663 N N . TRP A 1 84 ? -2.258 33.740 -5.814 1.00 39.62 84 TRP A N 1
ATOM 664 C CA . TRP A 1 84 ? -1.441 33.596 -4.618 1.00 39.62 84 TRP A CA 1
ATO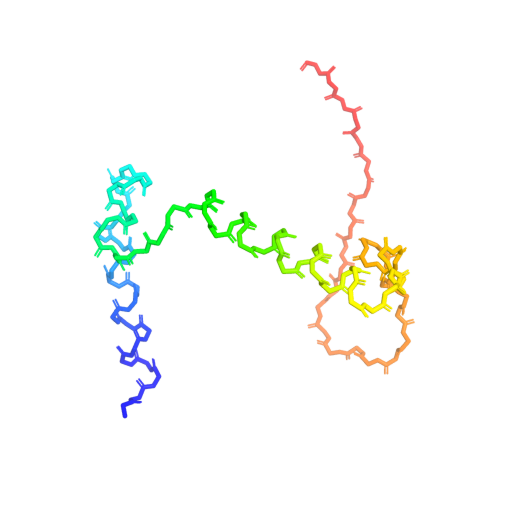M 665 C C . TRP A 1 84 ? -1.459 34.947 -3.904 1.00 39.62 84 TRP A C 1
ATOM 667 O O . TRP A 1 84 ? -0.765 35.872 -4.327 1.00 39.62 84 TRP A O 1
ATOM 677 N N . ILE A 1 85 ? -2.263 35.042 -2.847 1.00 51.88 85 ILE A N 1
ATOM 678 C CA . ILE A 1 85 ? -2.009 35.952 -1.724 1.00 51.88 85 ILE A CA 1
ATOM 679 C C . ILE A 1 85 ? -1.361 35.117 -0.624 1.00 51.88 85 ILE A C 1
ATOM 681 O O . ILE A 1 85 ? -1.886 34.010 -0.359 1.00 51.88 85 ILE A O 1
#

Sequence (85 aa):
MSILRVQRRATKLVKGLEHKSDEERLRELGLFSLEKRRLRGDLIALYNCLEGGCREVGVGLFSQVTSDRTRRNGLKLRQGGLDWI